Protein AF-A0A3C0SW57-F1 (afdb_monomer_lite)

Foldseek 3Di:
DDDDDDPDPDPDDDDPDPPDDPPPPDDDDLLVVLVVLLVVLVVLLVVLCVVLCVVPVDRPDACVVVLVVLSVVLVPDPDDDPVSSVVNSVSSVVSSVVSVVSNVVSDD

Radius of gyration: 23.37 Å; chains: 1; bounding box: 72×26×60 Å

Secondary structure (DSSP, 8-state):
-----------S-----TT----------HHHHHHHHHHHHHHHHHHHHHHSTTT-SSPPPP-HHHHHHHHHHHHT-SS--HHHHHHHHHHHHHHHHHHHHHHHHT--

Structure (mmCIF, N/CA/C/O backbone):
data_AF-A0A3C0SW57-F1
#
_entry.id   AF-A0A3C0SW57-F1
#
loop_
_atom_site.group_PDB
_atom_site.id
_atom_site.type_symbol
_atom_site.label_atom_id
_atom_site.label_alt_id
_atom_site.label_comp_id
_atom_site.label_asym_id
_atom_site.label_entity_id
_atom_site.label_seq_id
_atom_site.pdbx_PDB_ins_code
_atom_site.Cartn_x
_atom_site.Cartn_y
_atom_site.Cartn_z
_atom_site.occupancy
_atom_site.B_iso_or_equiv
_atom_site.auth_seq_id
_atom_site.auth_comp_id
_atom_site.auth_asym_id
_atom_site.auth_atom_id
_atom_site.pdbx_PDB_model_num
ATOM 1 N N . MET A 1 1 ? 54.279 9.038 41.785 1.00 37.06 1 MET A N 1
ATOM 2 C CA . MET A 1 1 ? 54.396 8.296 40.512 1.00 37.06 1 MET A CA 1
ATOM 3 C C . MET A 1 1 ? 53.024 8.302 39.868 1.00 37.06 1 MET A C 1
ATOM 5 O O . MET A 1 1 ? 52.054 7.996 40.543 1.00 37.06 1 MET A O 1
ATOM 9 N N . THR A 1 2 ? 52.947 8.815 38.648 1.00 39.97 2 THR A N 1
ATOM 10 C CA . THR A 1 2 ? 51.731 9.181 37.912 1.00 39.97 2 THR A CA 1
ATOM 11 C C . THR A 1 2 ? 50.967 7.949 37.418 1.00 39.97 2 THR A C 1
ATOM 13 O O . THR A 1 2 ? 51.557 7.061 36.808 1.00 39.97 2 THR A O 1
ATOM 16 N N . CYS A 1 3 ? 49.654 7.900 37.664 1.00 43.28 3 CYS A N 1
ATOM 17 C CA . CYS A 1 3 ? 48.750 6.913 37.073 1.00 43.28 3 CYS A CA 1
ATOM 18 C C . CYS A 1 3 ? 48.598 7.234 35.581 1.00 43.28 3 CYS A C 1
ATOM 20 O O . CYS A 1 3 ? 48.058 8.280 35.228 1.00 43.28 3 CYS A O 1
ATOM 22 N N . GLN A 1 4 ? 49.132 6.382 34.710 1.00 53.44 4 GLN A N 1
ATOM 23 C CA . GLN A 1 4 ? 48.977 6.515 33.264 1.00 53.44 4 GLN A CA 1
ATOM 24 C C . GLN A 1 4 ? 47.619 5.936 32.850 1.00 53.44 4 GLN A C 1
ATOM 26 O O . GLN A 1 4 ? 47.362 4.749 33.043 1.00 53.44 4 GLN A O 1
ATOM 31 N N . GLU A 1 5 ? 46.755 6.775 32.280 1.00 57.34 5 GLU A N 1
ATOM 32 C CA . GLU A 1 5 ? 45.537 6.344 31.591 1.00 57.34 5 GLU A CA 1
ATOM 33 C C . GLU A 1 5 ? 45.925 5.504 30.369 1.00 57.34 5 GLU A C 1
ATOM 35 O O . GLU A 1 5 ? 46.631 5.962 29.468 1.00 57.34 5 GLU A O 1
ATOM 40 N N . THR A 1 6 ? 45.487 4.246 30.340 1.00 57.97 6 THR A N 1
ATOM 41 C CA . THR A 1 6 ? 45.692 3.374 29.182 1.00 57.97 6 THR A CA 1
ATOM 42 C C . THR A 1 6 ? 44.642 3.745 28.141 1.00 57.97 6 THR A C 1
ATOM 44 O O . THR A 1 6 ? 43.491 3.335 28.245 1.00 57.97 6 THR A O 1
ATOM 47 N N . GLN A 1 7 ? 45.007 4.577 27.166 1.00 61.09 7 GLN A N 1
ATOM 48 C CA . GLN A 1 7 ? 44.123 4.873 26.041 1.00 61.09 7 GLN A CA 1
ATOM 49 C C . GLN A 1 7 ? 44.000 3.621 25.167 1.00 61.09 7 GLN A C 1
ATOM 51 O O . GLN A 1 7 ? 44.936 3.255 24.451 1.00 61.09 7 GLN A O 1
ATOM 56 N N . GLU A 1 8 ? 42.858 2.939 25.247 1.00 65.38 8 GLU A N 1
ATOM 57 C CA . GLU A 1 8 ? 42.516 1.874 24.309 1.00 65.38 8 GLU A CA 1
ATOM 58 C C . GLU A 1 8 ? 42.572 2.429 22.877 1.00 65.38 8 GLU A C 1
ATOM 60 O O . GLU A 1 8 ? 41.974 3.456 22.556 1.00 65.38 8 GLU A O 1
ATOM 65 N N . LYS A 1 9 ? 43.342 1.774 21.999 1.00 67.31 9 LYS A N 1
ATOM 66 C CA . LYS A 1 9 ? 43.435 2.164 20.588 1.00 67.31 9 LYS A CA 1
ATOM 67 C C . LYS A 1 9 ? 42.117 1.838 19.893 1.00 67.31 9 LYS A C 1
ATOM 69 O O . LYS A 1 9 ? 41.815 0.671 19.661 1.00 67.31 9 LYS A O 1
ATOM 74 N N . ASN A 1 10 ? 41.383 2.877 19.510 1.00 70.81 10 ASN A N 1
ATOM 75 C CA . ASN A 1 10 ? 40.191 2.787 18.668 1.00 70.81 10 ASN A CA 1
ATOM 76 C C . ASN A 1 10 ? 40.498 1.932 17.420 1.00 70.81 10 ASN A C 1
ATOM 78 O O . ASN A 1 10 ? 41.308 2.326 16.582 1.00 70.81 10 ASN A O 1
ATOM 82 N N . SER A 1 11 ? 39.866 0.765 17.288 1.00 72.31 11 SER A N 1
ATOM 83 C CA . SER A 1 11 ? 40.061 -0.182 16.175 1.00 72.31 11 SER A CA 1
ATOM 84 C C . SER A 1 11 ? 39.029 -0.020 15.047 1.00 72.31 11 SER A C 1
ATOM 86 O O . SER A 1 11 ? 38.885 -0.896 14.196 1.00 72.31 11 SER A O 1
ATOM 88 N N . GLY A 1 12 ? 38.295 1.096 15.039 1.00 74.06 12 GLY A N 1
ATOM 89 C CA . GLY A 1 12 ? 37.256 1.405 14.057 1.00 74.06 12 GLY A CA 1
ATOM 90 C C . GLY A 1 12 ? 37.751 2.269 12.894 1.00 74.06 12 GLY A C 1
ATOM 91 O O . GLY A 1 12 ? 38.687 3.054 13.027 1.00 74.06 12 GLY A O 1
ATOM 92 N N . GLN A 1 13 ? 37.085 2.151 11.746 1.00 69.00 13 GLN A N 1
ATOM 93 C CA . GLN A 1 13 ? 37.342 2.969 10.562 1.00 69.00 13 GLN A CA 1
ATOM 94 C C . GLN A 1 13 ? 36.551 4.284 10.650 1.00 69.00 13 GLN A C 1
ATOM 96 O O . GLN A 1 13 ? 35.323 4.277 10.608 1.00 69.00 13 GLN A O 1
ATOM 101 N N . LEU A 1 14 ? 37.248 5.418 10.772 1.00 69.06 14 LEU A N 1
ATOM 102 C CA . LEU A 1 14 ? 36.637 6.749 10.737 1.00 69.06 14 LEU A CA 1
ATOM 103 C C . LEU A 1 14 ? 36.458 7.194 9.278 1.00 69.06 14 LEU A C 1
ATOM 105 O O . LEU A 1 14 ? 37.438 7.341 8.548 1.00 69.06 14 LEU A O 1
ATOM 109 N N . ILE A 1 15 ? 35.216 7.419 8.851 1.00 68.12 15 ILE A N 1
ATOM 110 C CA . ILE A 1 15 ? 34.909 8.016 7.545 1.00 68.12 15 ILE A CA 1
ATOM 111 C C . ILE A 1 15 ? 34.890 9.539 7.739 1.00 68.12 15 ILE A C 1
ATOM 113 O O . ILE A 1 15 ? 34.004 10.069 8.400 1.00 68.12 15 ILE A O 1
ATOM 117 N N . VAL A 1 16 ? 35.911 10.226 7.218 1.00 68.88 16 VAL A N 1
ATOM 118 C CA . VAL A 1 16 ? 36.206 11.658 7.478 1.00 68.88 16 VAL A CA 1
ATOM 119 C C . VAL A 1 16 ? 35.616 12.589 6.404 1.00 68.88 16 VAL A C 1
ATOM 121 O O . VAL A 1 16 ? 35.794 13.802 6.455 1.00 68.88 16 VAL A O 1
ATOM 124 N N . ASP A 1 17 ? 34.903 12.050 5.416 1.00 71.81 17 ASP A N 1
ATOM 125 C CA . ASP A 1 17 ? 34.296 12.858 4.360 1.00 71.81 17 ASP A CA 1
ATOM 126 C C . ASP A 1 17 ? 32.871 13.283 4.751 1.00 71.81 17 ASP A C 1
ATOM 128 O O . ASP A 1 17 ? 31.998 12.440 4.971 1.00 71.81 17 ASP A O 1
ATOM 132 N N . ALA A 1 18 ? 32.620 14.597 4.793 1.00 58.97 18 ALA A N 1
ATOM 133 C CA . ALA A 1 18 ? 31.298 15.188 5.027 1.00 58.97 18 ALA A CA 1
ATOM 134 C C . ALA A 1 18 ? 30.265 14.796 3.947 1.00 58.97 18 ALA A C 1
ATOM 136 O O . ALA A 1 18 ? 29.066 14.999 4.129 1.00 58.97 18 ALA A O 1
ATOM 137 N N . THR A 1 19 ? 30.725 14.208 2.839 1.00 61.09 19 THR A N 1
ATOM 138 C CA . THR A 1 19 ? 29.904 13.781 1.699 1.00 61.09 19 THR A CA 1
ATOM 139 C C . THR A 1 19 ? 29.477 12.308 1.766 1.00 61.09 19 THR A C 1
ATOM 141 O O . THR A 1 19 ? 28.568 11.900 1.045 1.00 61.09 19 THR A O 1
ATOM 144 N N . CYS A 1 20 ? 30.091 11.491 2.629 1.00 62.78 20 CYS A N 1
ATOM 145 C CA . CYS A 1 20 ? 29.916 10.038 2.605 1.00 62.78 20 CYS A CA 1
ATOM 146 C C . CYS A 1 20 ? 29.277 9.513 3.893 1.00 62.78 20 CYS A C 1
ATOM 148 O O . CYS A 1 20 ? 29.914 8.840 4.700 1.00 62.78 20 CYS A O 1
ATOM 150 N N . THR A 1 21 ? 27.979 9.763 4.065 1.00 65.88 21 THR A N 1
ATOM 151 C CA . THR A 1 21 ? 27.169 8.902 4.934 1.00 65.88 21 THR A CA 1
ATOM 152 C C . THR A 1 21 ? 26.907 7.599 4.172 1.00 65.88 21 THR A C 1
ATOM 154 O O . THR A 1 21 ? 26.402 7.680 3.047 1.00 65.88 21 THR A O 1
ATOM 157 N N . PRO A 1 22 ? 27.213 6.403 4.715 1.00 61.97 22 PRO A N 1
ATOM 158 C CA . PRO A 1 22 ? 26.674 5.168 4.165 1.00 61.97 22 PRO A CA 1
ATOM 159 C C . PRO A 1 22 ? 25.157 5.244 4.324 1.00 61.97 22 PRO A C 1
ATOM 161 O O . PRO A 1 22 ? 24.595 4.990 5.387 1.00 61.97 22 PRO A O 1
ATOM 164 N N . ALA A 1 23 ? 24.490 5.715 3.280 1.00 61.88 23 ALA A N 1
ATOM 165 C CA . ALA A 1 23 ? 23.053 5.760 3.245 1.00 61.88 23 ALA A CA 1
ATOM 166 C C . ALA A 1 23 ? 22.581 4.316 3.067 1.00 61.88 23 ALA A C 1
ATOM 168 O O . ALA A 1 23 ? 22.390 3.861 1.940 1.00 61.88 23 ALA A O 1
ATOM 169 N N . ASP A 1 24 ? 22.298 3.623 4.172 1.00 64.19 24 ASP A N 1
ATOM 170 C CA . ASP A 1 24 ? 21.403 2.452 4.199 1.00 64.19 24 ASP A CA 1
ATOM 171 C C . ASP A 1 24 ? 19.950 2.874 3.890 1.00 64.19 24 ASP A C 1
ATOM 173 O O . ASP A 1 24 ? 18.961 2.385 4.433 1.00 64.19 24 ASP A O 1
ATOM 177 N N . ILE A 1 25 ? 19.805 3.839 2.986 1.00 64.94 25 ILE A N 1
ATOM 178 C CA . ILE A 1 25 ? 18.559 4.359 2.484 1.00 64.94 25 ILE A CA 1
ATOM 179 C C . ILE A 1 25 ? 18.374 3.665 1.151 1.00 64.94 25 ILE A C 1
ATOM 181 O O . ILE A 1 25 ? 19.019 3.975 0.146 1.00 64.94 25 ILE A O 1
ATOM 185 N N . ARG A 1 26 ? 17.473 2.686 1.139 1.00 66.88 26 ARG A N 1
ATOM 186 C CA . ARG A 1 26 ? 17.008 2.096 -0.109 1.00 66.88 26 ARG A CA 1
ATOM 187 C C . ARG A 1 26 ? 16.561 3.225 -1.038 1.00 66.88 26 ARG A C 1
ATOM 189 O O . ARG A 1 26 ? 15.766 4.066 -0.622 1.00 66.88 26 ARG A O 1
ATOM 196 N N . TYR A 1 27 ? 17.026 3.214 -2.292 1.00 68.12 27 TYR A N 1
ATOM 197 C CA . TYR A 1 27 ? 16.592 4.208 -3.274 1.00 68.12 27 TYR A CA 1
ATOM 198 C C . TYR A 1 27 ? 15.057 4.296 -3.273 1.00 68.12 27 TYR A C 1
ATOM 200 O O . TYR A 1 27 ? 14.399 3.253 -3.426 1.00 68.12 27 TYR A O 1
ATOM 208 N N . PRO A 1 28 ? 14.478 5.492 -3.074 1.00 70.19 28 PRO A N 1
ATOM 209 C CA . PRO A 1 28 ? 13.044 5.643 -2.923 1.00 70.19 28 PRO A CA 1
ATOM 210 C C . PRO A 1 28 ? 12.368 5.291 -4.245 1.00 70.19 28 PRO A C 1
ATOM 212 O O . PRO A 1 28 ? 12.369 6.051 -5.208 1.00 70.19 28 PRO A O 1
ATOM 215 N N . ASN A 1 29 ? 11.799 4.093 -4.306 1.00 78.81 29 ASN A N 1
ATOM 216 C CA . ASN A 1 29 ? 10.859 3.727 -5.347 1.00 78.81 29 ASN A CA 1
ATOM 217 C C . ASN A 1 29 ? 9.460 3.930 -4.780 1.00 78.81 29 ASN A C 1
ATOM 219 O O . ASN A 1 29 ? 9.096 3.296 -3.785 1.00 78.81 29 ASN A O 1
ATOM 223 N N . ASP A 1 30 ? 8.665 4.764 -5.445 1.00 84.19 30 ASP A N 1
ATOM 224 C CA . ASP A 1 30 ? 7.277 5.057 -5.081 1.00 84.19 30 ASP A CA 1
ATOM 225 C C . ASP A 1 30 ? 6.503 3.786 -4.705 1.00 84.19 30 ASP A C 1
ATOM 227 O O . ASP A 1 30 ? 5.752 3.751 -3.738 1.00 84.19 30 ASP A O 1
ATOM 231 N N . MET A 1 31 ? 6.724 2.690 -5.435 1.00 90.50 31 MET A N 1
ATOM 232 C CA . MET A 1 31 ? 5.997 1.443 -5.209 1.00 90.50 31 MET A CA 1
ATOM 233 C C . MET A 1 31 ? 6.405 0.698 -3.940 1.00 90.50 31 MET A C 1
ATOM 235 O O . MET A 1 31 ? 5.545 0.064 -3.330 1.00 90.50 31 MET A O 1
ATOM 239 N N . SER A 1 32 ? 7.679 0.737 -3.538 1.00 90.81 32 SER A N 1
ATOM 240 C CA . SER A 1 32 ? 8.089 0.120 -2.272 1.00 90.81 32 SER A CA 1
ATOM 241 C C . SER A 1 32 ? 7.602 0.925 -1.079 1.00 90.81 32 SER A C 1
ATOM 243 O O . SER A 1 32 ? 7.087 0.327 -0.140 1.00 90.81 32 SER A O 1
ATOM 245 N N . ILE A 1 33 ? 7.691 2.256 -1.164 1.00 92.19 33 ILE A N 1
ATOM 246 C CA . ILE A 1 33 ? 7.239 3.169 -0.108 1.00 92.19 33 ILE A CA 1
ATOM 247 C C . ILE A 1 33 ? 5.730 3.025 0.094 1.00 92.19 33 ILE A C 1
ATOM 249 O O . ILE A 1 33 ? 5.264 2.826 1.211 1.00 92.19 33 ILE A O 1
ATOM 253 N N . LEU A 1 34 ? 4.952 3.044 -0.992 1.00 94.19 34 LEU A N 1
ATOM 254 C CA . LEU A 1 34 ? 3.500 2.890 -0.905 1.00 94.19 34 LEU A CA 1
ATOM 255 C C . LEU A 1 34 ? 3.083 1.523 -0.355 1.00 94.19 34 LEU A C 1
ATOM 257 O O . LEU A 1 34 ? 2.103 1.434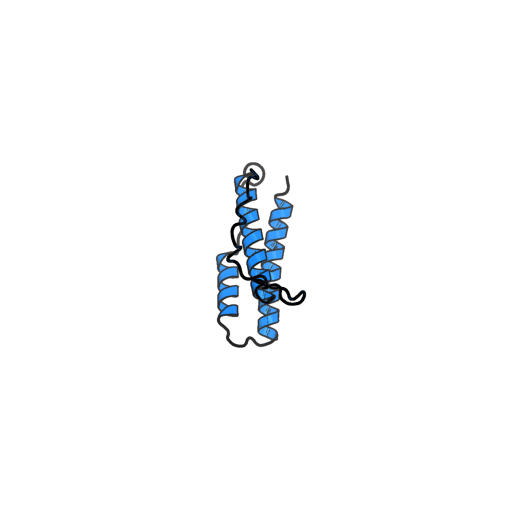 0.382 1.00 94.19 34 LEU A O 1
ATOM 261 N N . ASN A 1 35 ? 3.814 0.458 -0.693 1.00 94.69 35 ASN A N 1
ATOM 262 C 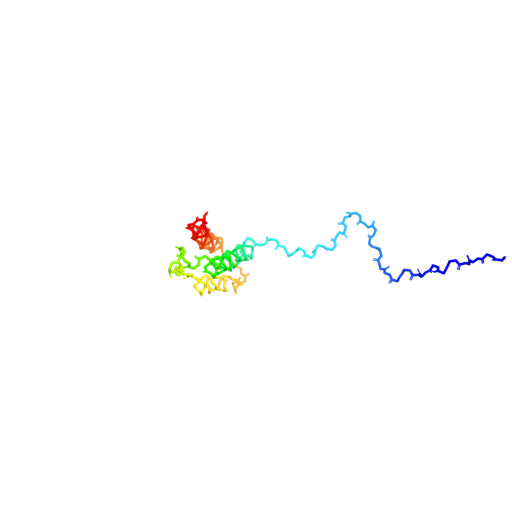CA . ASN A 1 35 ? 3.533 -0.862 -0.141 1.00 94.69 35 ASN A CA 1
ATOM 263 C C . ASN A 1 35 ? 3.817 -0.926 1.366 1.00 94.69 35 ASN A C 1
ATOM 265 O O . ASN A 1 35 ? 3.023 -1.505 2.099 1.00 94.69 35 ASN A O 1
ATOM 269 N N . GLU A 1 36 ? 4.925 -0.342 1.820 1.00 94.12 36 GLU A N 1
ATOM 270 C CA . GLU A 1 36 ? 5.255 -0.259 3.243 1.00 94.12 36 GLU A CA 1
ATOM 271 C C . GLU A 1 36 ? 4.212 0.557 4.012 1.00 94.12 36 GLU A C 1
ATOM 273 O O . GLU A 1 36 ? 3.673 0.079 5.009 1.00 94.12 36 GLU A O 1
ATOM 278 N N . ALA A 1 37 ? 3.838 1.730 3.493 1.00 95.12 37 ALA A N 1
ATOM 279 C CA . ALA A 1 37 ? 2.787 2.563 4.072 1.00 95.12 37 ALA A CA 1
ATOM 280 C C . ALA A 1 37 ? 1.458 1.802 4.200 1.00 95.12 37 ALA A C 1
ATOM 282 O O . ALA A 1 37 ? 0.830 1.835 5.256 1.00 95.12 37 ALA A O 1
ATOM 283 N N . ARG A 1 38 ? 1.056 1.062 3.155 1.00 95.75 38 ARG A N 1
ATOM 284 C CA . ARG A 1 38 ? -0.135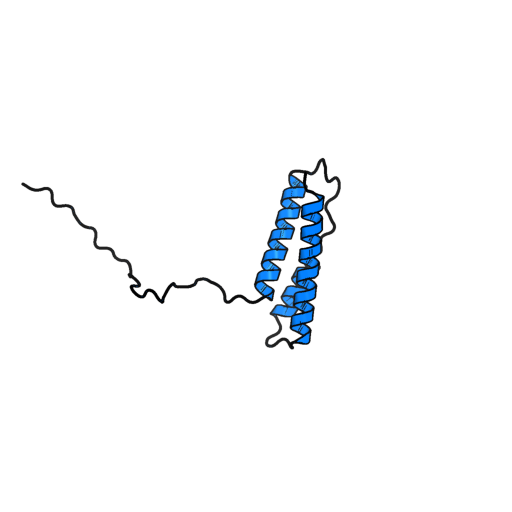 0.200 3.188 1.00 95.75 38 ARG A CA 1
ATOM 285 C C . ARG A 1 38 ? -0.029 -0.865 4.282 1.00 95.75 38 ARG A C 1
ATOM 287 O O . ARG A 1 38 ? -0.943 -0.997 5.084 1.00 95.75 38 ARG A O 1
ATOM 294 N N . MET A 1 39 ? 1.080 -1.606 4.342 1.00 96.19 39 MET A N 1
ATOM 295 C CA . MET A 1 39 ? 1.277 -2.651 5.357 1.00 96.19 39 MET A CA 1
ATOM 296 C C . MET A 1 39 ? 1.236 -2.087 6.780 1.00 96.19 39 MET A C 1
ATOM 298 O O . MET A 1 39 ? 0.675 -2.713 7.678 1.00 96.19 39 MET A O 1
ATOM 302 N N . ASN A 1 40 ? 1.808 -0.902 6.989 1.00 95.69 40 ASN A N 1
ATOM 303 C CA . ASN A 1 40 ? 1.788 -0.232 8.283 1.00 95.69 40 ASN A CA 1
ATOM 304 C C . ASN A 1 40 ? 0.374 0.232 8.657 1.00 95.69 40 ASN A C 1
ATOM 306 O O . ASN A 1 40 ? -0.050 0.006 9.787 1.00 95.69 40 ASN A O 1
ATOM 310 N N . ALA A 1 41 ? -0.387 0.797 7.714 1.00 94.81 41 ALA A N 1
ATOM 311 C CA . ALA A 1 41 ? -1.781 1.177 7.942 1.00 94.81 41 ALA A CA 1
ATOM 312 C C . ALA A 1 41 ? -2.660 -0.041 8.275 1.00 94.81 41 ALA A C 1
ATOM 314 O O . ALA A 1 41 ? -3.431 -0.012 9.229 1.00 94.81 41 ALA A O 1
ATOM 315 N N . GLU A 1 42 ? -2.495 -1.147 7.548 1.00 94.38 42 GLU A N 1
ATOM 316 C CA . GLU A 1 42 ? -3.200 -2.402 7.819 1.00 94.38 42 GLU A CA 1
ATOM 317 C C . GLU A 1 42 ? -2.897 -2.945 9.222 1.00 94.38 42 GLU A C 1
ATOM 319 O O . GLU A 1 42 ? -3.819 -3.353 9.929 1.00 94.38 42 GLU A O 1
ATOM 324 N N . ARG A 1 43 ? -1.628 -2.925 9.648 1.00 94.69 43 ARG A N 1
ATOM 325 C CA . ARG A 1 43 ? -1.231 -3.300 11.017 1.00 94.69 43 ARG A CA 1
ATOM 326 C C . ARG A 1 43 ? -1.842 -2.374 12.061 1.00 94.69 43 ARG A C 1
ATOM 328 O O . ARG A 1 43 ? -2.257 -2.839 13.117 1.00 94.69 43 ARG A O 1
ATOM 335 N N . PHE A 1 44 ? -1.915 -1.080 11.763 1.00 93.19 44 PHE A N 1
ATOM 336 C CA . PHE A 1 44 ? -2.529 -0.112 12.661 1.00 93.19 44 PHE A CA 1
ATOM 337 C C . PHE A 1 44 ? -4.029 -0.378 12.835 1.00 93.19 44 PHE A C 1
ATOM 339 O O . PHE A 1 44 ? -4.525 -0.330 13.955 1.00 93.19 44 PHE A O 1
ATOM 346 N N . ILE A 1 45 ? -4.736 -0.762 11.766 1.00 91.62 45 ILE A N 1
ATOM 347 C CA . ILE A 1 45 ? -6.137 -1.205 11.853 1.00 91.62 45 ILE A CA 1
ATOM 348 C C . ILE A 1 45 ? -6.277 -2.434 12.757 1.00 91.62 45 ILE A C 1
ATOM 350 O O . ILE A 1 45 ? -7.192 -2.464 13.575 1.00 91.62 45 ILE A O 1
ATOM 354 N N . ASP A 1 46 ? -5.390 -3.432 12.645 1.00 91.44 46 ASP A N 1
ATOM 355 C CA . ASP A 1 46 ? -5.430 -4.601 13.541 1.00 91.44 46 ASP A CA 1
ATOM 356 C C . ASP A 1 46 ? -5.241 -4.192 14.998 1.00 91.44 46 ASP A C 1
ATOM 358 O O . ASP A 1 46 ? -6.010 -4.617 15.856 1.00 91.44 46 ASP A O 1
ATOM 362 N N . TYR A 1 47 ? -4.248 -3.341 15.260 1.00 92.00 47 TYR A N 1
ATOM 363 C CA . TYR A 1 47 ? -3.965 -2.834 16.596 1.00 92.00 47 TYR A CA 1
ATOM 364 C C . TYR A 1 47 ? -5.167 -2.081 17.180 1.00 92.00 47 TYR A C 1
ATOM 366 O O . TYR A 1 47 ? -5.592 -2.362 18.303 1.00 92.00 47 TYR A O 1
ATOM 374 N N . LEU A 1 48 ? -5.759 -1.158 16.419 1.00 89.44 48 LEU A N 1
ATOM 375 C CA . LEU A 1 48 ? -6.935 -0.415 16.864 1.00 89.44 48 LEU A CA 1
ATOM 376 C C . LEU A 1 48 ? -8.122 -1.346 17.104 1.00 89.44 48 LEU A C 1
ATOM 378 O O . LEU A 1 48 ? -8.758 -1.260 18.148 1.00 89.44 48 LEU A O 1
ATOM 382 N N . TYR A 1 49 ? -8.374 -2.289 16.197 1.00 87.62 49 TYR A N 1
ATOM 383 C CA . TYR A 1 49 ? -9.448 -3.261 16.368 1.00 87.62 49 TYR A CA 1
ATOM 384 C C . TYR A 1 49 ? -9.268 -4.114 17.631 1.00 87.62 49 TYR A C 1
ATOM 386 O O . TYR A 1 49 ? -10.237 -4.364 18.346 1.00 87.62 49 TYR A O 1
ATOM 394 N N . THR A 1 50 ? -8.041 -4.544 17.946 1.00 87.44 50 THR A N 1
ATOM 395 C CA . THR A 1 50 ? -7.791 -5.323 19.166 1.00 87.44 50 THR A CA 1
ATOM 396 C C . THR A 1 50 ? -8.020 -4.523 20.446 1.00 87.44 50 THR A C 1
ATOM 398 O O . THR A 1 50 ? -8.517 -5.089 21.417 1.00 87.44 50 THR A O 1
ATOM 401 N N . ASN A 1 51 ? -7.706 -3.223 20.450 1.00 87.75 51 ASN A N 1
ATOM 402 C CA . ASN A 1 51 ? -7.816 -2.375 21.640 1.00 87.75 51 ASN A CA 1
ATOM 403 C C . ASN A 1 51 ? -9.227 -1.786 21.824 1.00 87.75 51 ASN A C 1
ATOM 405 O O . ASN A 1 51 ? -9.749 -1.781 22.935 1.00 87.75 51 ASN A O 1
ATOM 409 N N . TYR A 1 52 ? -9.874 -1.358 20.738 1.00 84.50 52 TYR A N 1
ATOM 410 C CA . TYR A 1 52 ? -11.160 -0.643 20.739 1.00 84.50 52 TYR A CA 1
ATOM 411 C C . TYR A 1 52 ? -12.329 -1.523 20.271 1.00 84.50 52 TYR A C 1
ATOM 413 O O . TYR A 1 52 ? -13.322 -1.057 19.711 1.00 84.50 52 TYR A O 1
ATOM 421 N N . ARG A 1 53 ? -12.248 -2.835 20.524 1.00 75.12 53 ARG A N 1
ATOM 422 C CA . ARG A 1 53 ? -13.243 -3.829 20.074 1.00 75.12 53 ARG A CA 1
ATOM 423 C C . ARG A 1 53 ? -14.672 -3.565 20.569 1.00 75.12 53 ARG A C 1
ATOM 425 O O . ARG A 1 53 ? -15.626 -4.066 19.985 1.00 75.12 53 ARG A O 1
ATOM 432 N N . ARG A 1 54 ? -14.828 -2.804 21.658 1.00 74.62 54 ARG A N 1
ATOM 433 C CA . ARG A 1 54 ? -16.142 -2.402 22.191 1.00 74.62 54 ARG A CA 1
ATOM 434 C C . ARG A 1 54 ? -16.840 -1.370 21.303 1.00 74.62 54 ARG A C 1
ATOM 436 O O . ARG A 1 54 ? -18.056 -1.420 21.177 1.00 74.62 54 ARG A O 1
ATOM 443 N N . GLU A 1 55 ? -16.076 -0.475 20.687 1.00 73.81 55 GLU A N 1
ATOM 444 C CA . GLU A 1 55 ? 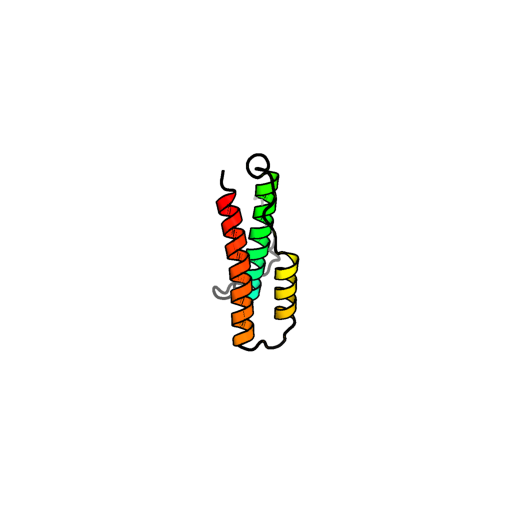-16.575 0.588 19.806 1.00 73.81 55 GLU A CA 1
ATOM 445 C C . GLU A 1 55 ? -16.674 0.109 18.352 1.00 73.81 55 GLU A C 1
ATOM 447 O O . GLU A 1 55 ? -17.547 0.543 17.605 1.00 73.81 55 GLU A O 1
ATOM 452 N N . CYS A 1 56 ? -15.822 -0.846 17.964 1.00 71.62 56 CYS A N 1
ATOM 453 C CA . CYS A 1 56 ? -15.840 -1.490 16.653 1.00 71.62 56 CYS A CA 1
ATOM 454 C C . CYS A 1 56 ? -16.225 -2.974 16.761 1.00 71.62 56 CYS A C 1
ATOM 456 O O . CYS A 1 56 ? -15.341 -3.829 16.885 1.00 71.62 56 CYS A O 1
ATOM 458 N N . PRO A 1 57 ? -17.529 -3.309 16.677 1.00 74.38 57 PRO A N 1
ATOM 459 C CA . PRO A 1 57 ? -17.997 -4.688 16.821 1.00 74.38 57 PRO A CA 1
ATOM 460 C C . PRO A 1 57 ? -17.470 -5.613 15.714 1.00 74.38 57 PRO A C 1
ATOM 462 O O . PRO A 1 57 ? -17.175 -6.782 15.970 1.00 74.38 57 PRO A O 1
ATOM 465 N N . GLU A 1 58 ? -17.275 -5.089 14.500 1.00 83.19 58 GLU A N 1
ATOM 466 C CA . GLU A 1 58 ? -16.777 -5.847 13.352 1.00 83.19 58 GLU A CA 1
ATOM 467 C C . GLU A 1 58 ? -15.512 -5.215 12.764 1.00 83.19 58 GLU A C 1
ATOM 469 O O . GLU A 1 58 ? -15.385 -3.992 12.659 1.00 83.19 58 GLU A O 1
ATOM 474 N N . LYS A 1 59 ? -14.558 -6.065 12.374 1.00 83.69 59 LYS A N 1
ATOM 475 C CA . LYS A 1 59 ? -13.328 -5.622 11.723 1.00 83.69 59 LYS A CA 1
ATOM 476 C C . LYS A 1 59 ? -13.657 -5.101 10.316 1.00 83.69 59 LYS A C 1
ATOM 478 O O . LYS A 1 59 ? -14.327 -5.806 9.560 1.00 83.69 59 LYS A O 1
ATOM 483 N N . PRO A 1 60 ? -13.151 -3.922 9.911 1.00 87.62 60 PRO A N 1
ATOM 484 C CA . PRO A 1 60 ? -13.333 -3.442 8.550 1.00 87.62 60 PRO A CA 1
ATOM 485 C C . PRO A 1 60 ? -12.804 -4.433 7.510 1.00 87.62 60 PRO A C 1
ATOM 487 O O . PRO A 1 60 ? -11.778 -5.083 7.717 1.00 87.62 60 PRO A O 1
ATOM 490 N N . ARG A 1 61 ? -13.482 -4.506 6.360 1.00 89.00 61 ARG A N 1
ATOM 491 C CA . ARG A 1 61 ? -13.059 -5.348 5.237 1.00 89.00 61 ARG A CA 1
ATOM 492 C C . ARG A 1 61 ? -11.639 -4.992 4.793 1.00 89.00 61 ARG A C 1
ATOM 494 O O . ARG A 1 61 ? -11.403 -3.877 4.330 1.00 89.00 61 ARG A O 1
ATOM 501 N N . ASP A 1 62 ? -10.737 -5.969 4.831 1.00 87.25 62 ASP A N 1
ATOM 502 C CA . ASP A 1 62 ? -9.364 -5.813 4.363 1.00 87.25 62 ASP A CA 1
ATOM 503 C C . ASP A 1 62 ? -9.176 -6.285 2.907 1.00 87.25 62 ASP A C 1
ATOM 505 O O . ASP A 1 62 ? -9.977 -7.024 2.329 1.00 87.25 62 ASP A O 1
ATOM 509 N N . TYR A 1 63 ? -8.128 -5.766 2.264 1.00 93.62 63 TYR A N 1
ATOM 510 C CA . TYR A 1 63 ? -7.740 -6.121 0.893 1.00 93.62 63 TYR A CA 1
ATOM 511 C C . TYR A 1 63 ? -6.287 -6.604 0.827 1.00 93.62 63 TYR A C 1
ATOM 513 O O . TYR A 1 63 ? -5.658 -6.526 -0.229 1.00 93.62 63 TYR A O 1
ATOM 521 N N . ARG A 1 64 ? -5.756 -7.121 1.940 1.00 93.75 64 ARG A N 1
ATOM 522 C CA . ARG A 1 64 ? -4.338 -7.477 2.127 1.00 93.75 64 ARG A CA 1
ATOM 523 C C . ARG A 1 64 ? -3.812 -8.382 1.032 1.00 93.75 64 ARG A C 1
ATOM 525 O O . ARG A 1 64 ? -2.853 -8.038 0.343 1.00 93.75 64 ARG A O 1
ATOM 532 N N . ASP A 1 65 ? -4.496 -9.500 0.817 1.00 95.50 65 ASP A N 1
ATOM 533 C CA . ASP A 1 65 ? -4.083 -10.500 -0.164 1.00 95.50 65 ASP A CA 1
ATOM 534 C C . ASP A 1 65 ? -4.118 -9.944 -1.584 1.00 95.50 65 ASP A C 1
ATOM 536 O O . ASP A 1 65 ? -3.223 -10.202 -2.389 1.00 95.50 65 ASP A O 1
ATOM 540 N N . VAL A 1 66 ? -5.146 -9.153 -1.901 1.00 96.06 66 VAL A N 1
ATOM 541 C CA . VAL A 1 66 ? -5.312 -8.546 -3.225 1.00 96.06 66 VAL A CA 1
ATOM 542 C C . VAL A 1 66 ? -4.229 -7.496 -3.467 1.00 96.06 66 VAL A C 1
ATOM 544 O O . VAL A 1 66 ? -3.581 -7.508 -4.515 1.00 96.06 66 VAL A O 1
ATOM 547 N N . ALA A 1 67 ? -3.989 -6.619 -2.494 1.00 95.88 67 ALA A N 1
ATOM 548 C CA . ALA A 1 67 ? -2.992 -5.563 -2.580 1.00 95.88 67 ALA A CA 1
ATOM 549 C C . ALA A 1 67 ? -1.561 -6.116 -2.619 1.00 95.88 67 ALA A C 1
ATOM 551 O O . ALA A 1 67 ? -0.724 -5.616 -3.377 1.00 95.88 67 ALA A O 1
ATOM 552 N N . HIS A 1 68 ? -1.296 -7.183 -1.863 1.00 96.25 68 HIS A N 1
ATOM 553 C CA . HIS A 1 68 ? -0.022 -7.890 -1.874 1.00 96.25 68 HIS A CA 1
ATOM 554 C C . HIS A 1 68 ? 0.223 -8.600 -3.210 1.00 96.25 68 HIS A C 1
ATOM 556 O O . HIS A 1 68 ? 1.291 -8.442 -3.806 1.00 96.25 68 HIS A O 1
ATOM 562 N N . LYS A 1 69 ? -0.780 -9.309 -3.747 1.00 97.19 69 LYS A N 1
ATOM 563 C CA . LYS A 1 69 ? -0.708 -9.909 -5.090 1.00 97.19 69 LYS A CA 1
ATOM 564 C C . LYS A 1 69 ? -0.454 -8.849 -6.160 1.00 97.19 69 LYS A C 1
ATOM 566 O O . LYS A 1 69 ? 0.434 -9.028 -6.989 1.00 97.19 69 LYS A O 1
ATOM 571 N N . ASP A 1 70 ? -1.178 -7.730 -6.122 1.00 96.00 70 ASP A N 1
ATOM 572 C CA . ASP A 1 70 ? -0.983 -6.605 -7.044 1.00 96.00 70 ASP A CA 1
ATOM 573 C C . ASP A 1 70 ? 0.445 -6.035 -6.973 1.00 96.00 70 ASP A C 1
ATOM 575 O O . ASP A 1 70 ? 1.045 -5.735 -8.011 1.00 96.00 70 ASP A O 1
ATOM 579 N N . PHE A 1 71 ? 1.006 -5.911 -5.764 1.00 95.31 71 PHE A N 1
ATOM 580 C CA . PHE A 1 71 ? 2.392 -5.492 -5.558 1.00 95.31 71 PHE A CA 1
ATOM 581 C C . PHE A 1 71 ? 3.379 -6.502 -6.151 1.00 95.31 71 PHE A C 1
ATOM 583 O O . PHE A 1 71 ? 4.213 -6.107 -6.961 1.00 95.31 71 PHE A O 1
ATOM 590 N N . ILE A 1 72 ? 3.246 -7.795 -5.835 1.00 95.94 72 ILE A N 1
ATOM 591 C CA . ILE A 1 72 ? 4.113 -8.860 -6.369 1.00 95.94 72 ILE A CA 1
ATOM 592 C C . ILE A 1 72 ? 4.072 -8.892 -7.900 1.00 95.94 72 ILE A C 1
ATOM 594 O O . ILE A 1 72 ? 5.106 -8.974 -8.563 1.00 95.94 72 ILE A O 1
ATOM 598 N N . VAL A 1 73 ? 2.875 -8.828 -8.486 1.00 95.62 73 VAL A N 1
ATOM 599 C CA . VAL A 1 73 ? 2.700 -8.837 -9.945 1.00 95.62 73 VAL A CA 1
ATOM 600 C C . VAL A 1 73 ? 3.387 -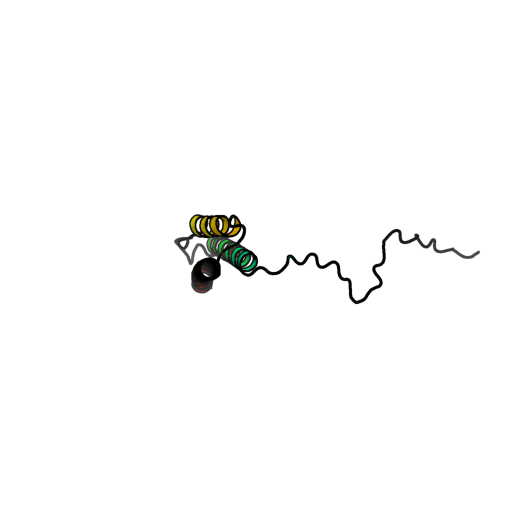7.634 -10.587 1.00 95.62 73 VAL A C 1
ATOM 602 O O . VAL A 1 73 ? 3.909 -7.743 -11.697 1.00 95.62 73 VAL A O 1
ATOM 605 N N . TYR A 1 74 ? 3.391 -6.482 -9.916 1.00 94.88 74 TYR A N 1
ATOM 606 C CA . TYR A 1 74 ? 4.104 -5.307 -10.394 1.00 94.88 74 TYR A CA 1
ATOM 607 C C . TYR A 1 74 ? 5.624 -5.444 -10.236 1.00 94.88 74 TYR A C 1
ATOM 609 O O . TYR A 1 74 ? 6.347 -5.209 -11.204 1.00 94.88 74 TYR A O 1
ATOM 617 N N . THR A 1 75 ? 6.114 -5.844 -9.060 1.00 93.25 75 THR A N 1
ATOM 618 C CA . THR A 1 75 ? 7.554 -5.915 -8.755 1.00 93.25 75 THR A CA 1
ATOM 619 C C . THR A 1 75 ? 8.284 -6.986 -9.553 1.00 93.25 75 THR A C 1
ATOM 621 O O . THR A 1 75 ? 9.440 -6.787 -9.912 1.00 93.25 75 THR A O 1
ATOM 624 N N . LYS A 1 76 ? 7.606 -8.078 -9.923 1.00 94.44 76 LYS A N 1
ATOM 625 C CA . LYS A 1 76 ? 8.162 -9.112 -10.811 1.00 94.44 76 LYS A CA 1
ATOM 626 C C . LYS A 1 76 ? 8.439 -8.616 -12.239 1.00 94.44 76 LYS A C 1
ATOM 628 O O . LYS A 1 76 ? 9.136 -9.288 -12.996 1.00 94.44 76 LYS A O 1
ATOM 633 N N . LYS A 1 77 ? 7.907 -7.460 -12.655 1.00 93.44 77 LYS A N 1
ATOM 634 C CA . LYS A 1 77 ? 8.137 -6.923 -14.007 1.00 93.44 77 LYS A CA 1
ATOM 635 C C . LYS A 1 77 ? 9.487 -6.219 -14.079 1.00 93.44 77 LYS A C 1
ATOM 637 O O . LYS A 1 77 ? 9.661 -5.159 -13.492 1.00 93.44 77 LYS A O 1
ATOM 642 N N . ARG A 1 78 ? 10.395 -6.731 -14.918 1.00 91.38 78 ARG A N 1
ATOM 643 C CA . ARG A 1 78 ? 11.741 -6.158 -15.119 1.00 91.38 78 ARG A CA 1
ATOM 644 C C . ARG A 1 78 ? 11.733 -4.683 -15.547 1.00 91.38 78 ARG A C 1
ATOM 646 O O . ARG A 1 78 ? 12.556 -3.907 -15.083 1.00 91.38 78 ARG A O 1
ATOM 653 N N . LYS A 1 79 ? 10.840 -4.298 -16.468 1.00 92.19 79 LYS A N 1
ATOM 654 C CA . LYS A 1 79 ? 10.717 -2.923 -16.995 1.00 92.19 79 LYS A CA 1
ATOM 655 C C . LYS A 1 79 ? 9.240 -2.554 -17.210 1.00 92.19 79 LYS A C 1
ATOM 657 O O . LYS A 1 79 ? 8.716 -2.739 -18.312 1.00 92.19 79 LYS A O 1
ATOM 662 N N . PRO A 1 80 ? 8.520 -2.084 -16.175 1.00 92.00 80 PRO A N 1
ATOM 663 C CA . PRO A 1 80 ? 7.119 -1.708 -16.315 1.00 92.00 80 PRO A CA 1
ATOM 664 C C . PRO A 1 80 ? 6.969 -0.443 -17.175 1.00 92.00 80 PRO A C 1
ATOM 666 O O . PRO A 1 80 ? 7.613 0.578 -16.938 1.00 92.00 80 PRO A O 1
ATOM 669 N N . ARG A 1 81 ? 6.066 -0.491 -18.163 1.00 95.06 81 ARG A N 1
ATOM 670 C CA . ARG A 1 81 ? 5.686 0.685 -18.967 1.00 95.06 81 ARG A CA 1
ATOM 671 C C . ARG A 1 81 ? 5.059 1.771 -18.081 1.00 95.06 81 ARG A C 1
ATOM 673 O O . ARG A 1 81 ? 4.449 1.464 -17.056 1.00 95.06 81 ARG A O 1
ATOM 680 N N . ALA A 1 82 ? 5.108 3.030 -18.521 1.00 94.44 82 ALA A N 1
ATOM 681 C CA . ALA A 1 82 ? 4.568 4.171 -17.769 1.00 94.44 82 ALA A CA 1
ATOM 682 C C . ALA A 1 82 ? 3.094 3.991 -17.344 1.00 94.44 82 ALA A C 1
ATOM 684 O O . ALA A 1 82 ? 2.742 4.273 -16.200 1.00 94.44 82 ALA A O 1
ATOM 685 N N . ASN A 1 83 ? 2.247 3.451 -18.227 1.00 96.06 83 ASN A N 1
ATOM 686 C CA . ASN A 1 83 ? 0.841 3.160 -17.915 1.00 96.06 83 ASN A CA 1
ATOM 687 C C . ASN A 1 83 ? 0.696 2.113 -16.795 1.00 96.06 83 ASN A C 1
ATOM 689 O O . ASN A 1 83 ? -0.161 2.249 -15.925 1.00 96.06 83 ASN A O 1
ATOM 693 N N . ALA A 1 84 ? 1.547 1.082 -16.791 1.00 94.81 84 ALA A N 1
ATOM 694 C CA . ALA A 1 84 ? 1.526 0.040 -15.767 1.00 94.81 84 ALA A CA 1
ATOM 695 C C . ALA A 1 84 ? 1.964 0.587 -14.402 1.00 94.81 84 ALA A C 1
ATOM 697 O O . ALA A 1 84 ? 1.323 0.281 -13.400 1.00 94.81 84 ALA A O 1
ATOM 698 N N . ARG A 1 85 ? 2.998 1.441 -14.377 1.00 93.44 85 ARG A N 1
ATOM 699 C CA . ARG A 1 85 ? 3.441 2.152 -13.169 1.00 93.44 85 ARG A CA 1
ATOM 700 C C . ARG A 1 85 ? 2.332 3.030 -12.598 1.00 93.44 85 ARG A C 1
ATOM 702 O O . ARG A 1 85 ? 1.956 2.853 -11.446 1.00 93.44 85 ARG A O 1
ATOM 709 N N . ARG A 1 86 ? 1.724 3.890 -13.422 1.00 95.06 86 ARG A N 1
ATOM 710 C CA . ARG A 1 86 ? 0.594 4.741 -13.005 1.00 95.06 86 ARG A CA 1
ATOM 711 C C . ARG A 1 86 ? -0.583 3.926 -12.461 1.00 95.06 86 ARG A C 1
ATOM 713 O O . ARG A 1 86 ? -1.156 4.287 -11.437 1.00 95.06 86 ARG A O 1
ATOM 720 N N . LYS A 1 87 ? -0.924 2.805 -13.108 1.00 96.06 87 LYS A N 1
ATOM 721 C CA . LYS A 1 87 ? -1.996 1.909 -12.644 1.00 96.06 87 LYS A CA 1
ATOM 722 C C . LYS A 1 87 ? -1.670 1.277 -11.288 1.00 96.06 87 LYS A C 1
ATOM 724 O O . LYS A 1 87 ? -2.552 1.216 -10.436 1.00 96.06 87 LYS A O 1
ATOM 729 N N . ALA A 1 88 ? -0.435 0.820 -11.086 1.00 95.38 88 ALA A N 1
ATOM 730 C CA . ALA A 1 88 ? 0.000 0.220 -9.826 1.00 95.38 88 ALA A CA 1
ATOM 731 C C . ALA A 1 88 ? 0.003 1.241 -8.678 1.00 95.38 88 ALA A C 1
ATOM 733 O O . ALA A 1 88 ? -0.575 0.964 -7.630 1.00 95.38 88 ALA A O 1
ATOM 734 N N . ILE A 1 89 ? 0.534 2.445 -8.917 1.00 94.81 89 ILE A N 1
ATOM 735 C CA . ILE A 1 89 ? 0.514 3.555 -7.952 1.00 94.81 89 ILE A CA 1
ATOM 736 C C . ILE A 1 89 ? -0.926 3.900 -7.565 1.00 94.81 89 ILE A C 1
ATOM 738 O O . ILE A 1 89 ? -1.261 3.926 -6.385 1.00 94.81 89 ILE A O 1
ATOM 742 N N . ARG A 1 90 ? -1.820 4.081 -8.549 1.00 96.50 90 ARG A N 1
ATOM 743 C CA . ARG A 1 90 ? -3.236 4.388 -8.287 1.00 96.50 90 ARG A CA 1
ATOM 744 C C . ARG A 1 90 ? -3.918 3.309 -7.446 1.00 96.50 90 ARG A C 1
ATOM 746 O O . ARG A 1 90 ? -4.723 3.636 -6.581 1.00 96.50 90 ARG A O 1
ATOM 753 N N . LYS A 1 91 ? -3.613 2.031 -7.689 1.00 96.25 91 LYS A N 1
ATOM 754 C CA . LYS A 1 91 ? -4.127 0.922 -6.874 1.00 96.25 91 LYS A CA 1
ATOM 755 C C . LYS A 1 91 ? -3.624 1.005 -5.432 1.00 96.25 91 LYS A C 1
ATOM 757 O O . LYS A 1 91 ? -4.453 0.985 -4.531 1.00 96.25 91 LYS A O 1
ATOM 762 N N . GLN A 1 92 ? -2.313 1.152 -5.225 1.00 95.69 92 GLN A N 1
ATOM 763 C CA . GLN A 1 92 ? -1.722 1.245 -3.884 1.00 95.69 92 GLN A CA 1
ATOM 764 C C . GLN A 1 92 ? -2.265 2.444 -3.095 1.00 95.69 92 GLN A C 1
ATOM 766 O O . GLN A 1 92 ? -2.705 2.275 -1.964 1.00 95.69 92 GLN A O 1
ATOM 771 N N . LEU A 1 93 ? -2.351 3.622 -3.721 1.00 96.75 93 LEU A N 1
ATOM 772 C CA . LEU A 1 93 ? -2.951 4.811 -3.106 1.00 96.75 93 LEU A CA 1
ATOM 773 C C . LEU A 1 93 ? -4.424 4.603 -2.736 1.00 96.75 93 LEU A C 1
ATOM 775 O O . LEU A 1 93 ? -4.871 5.078 -1.698 1.00 96.75 93 LEU A O 1
ATOM 779 N N . ASN A 1 94 ? -5.188 3.885 -3.561 1.00 96.88 94 ASN A N 1
ATOM 780 C CA . ASN A 1 94 ? -6.583 3.581 -3.252 1.00 96.88 94 ASN A CA 1
ATOM 781 C C . ASN A 1 94 ? -6.733 2.595 -2.087 1.00 96.88 94 ASN A C 1
ATOM 783 O O . ASN A 1 94 ? -7.704 2.719 -1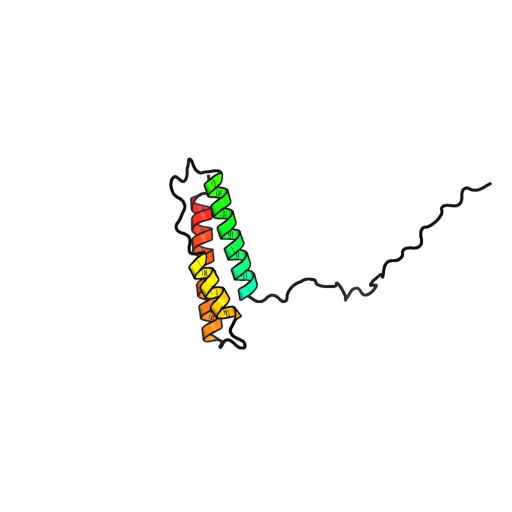.344 1.00 96.88 94 ASN A O 1
ATOM 787 N N . TYR A 1 95 ? -5.827 1.622 -1.936 1.00 96.25 95 TYR A N 1
ATOM 788 C CA . TYR A 1 95 ? -5.801 0.750 -0.755 1.00 96.25 95 TYR A CA 1
ATOM 789 C C . TYR A 1 95 ? -5.500 1.579 0.492 1.00 96.25 95 TYR A C 1
ATOM 791 O O . TYR A 1 95 ? -6.352 1.672 1.370 1.00 96.25 95 TYR A O 1
ATOM 799 N N . LEU A 1 96 ? -4.399 2.333 0.468 1.00 95.50 96 LEU A N 1
ATOM 800 C CA . LEU A 1 96 ? -3.996 3.197 1.573 1.00 95.50 96 LEU A CA 1
ATOM 801 C C . LEU A 1 96 ? -5.088 4.207 1.965 1.00 95.50 96 LEU A C 1
ATOM 803 O O . LEU A 1 96 ? -5.362 4.402 3.142 1.00 95.50 96 LEU A O 1
ATOM 807 N N . ARG A 1 97 ? -5.771 4.822 0.991 1.00 95.75 97 ARG A N 1
ATOM 808 C CA . ARG A 1 97 ? -6.889 5.745 1.250 1.00 95.75 97 ARG A CA 1
ATOM 809 C C . ARG A 1 97 ? -8.040 5.071 2.001 1.00 95.75 97 ARG A C 1
ATOM 811 O O . ARG A 1 97 ? -8.673 5.718 2.833 1.00 95.75 97 ARG A O 1
ATOM 818 N N . ARG A 1 98 ? -8.360 3.814 1.681 1.00 95.00 98 ARG A N 1
ATOM 819 C CA . ARG A 1 98 ? -9.396 3.057 2.401 1.00 95.00 98 ARG A CA 1
ATOM 820 C C . ARG A 1 98 ? -8.929 2.728 3.809 1.00 95.00 98 ARG A C 1
ATOM 822 O O . ARG A 1 98 ? -9.689 2.959 4.740 1.00 95.00 98 ARG A O 1
ATOM 829 N N . ASP A 1 99 ? -7.684 2.285 3.951 1.00 93.94 99 ASP A N 1
ATOM 830 C CA . ASP A 1 99 ? -7.110 1.940 5.249 1.00 93.94 99 ASP A CA 1
ATOM 831 C C . ASP A 1 99 ? -7.105 3.158 6.182 1.00 93.94 99 ASP A C 1
ATOM 833 O O . ASP A 1 99 ? -7.628 3.094 7.289 1.00 93.94 99 ASP A O 1
ATOM 837 N N . ILE A 1 100 ? -6.653 4.319 5.695 1.00 93.50 100 ILE A N 1
ATOM 838 C CA . ILE A 1 100 ? -6.708 5.586 6.441 1.00 93.50 100 ILE A CA 1
ATOM 839 C C . ILE A 1 100 ? -8.148 5.952 6.814 1.00 93.50 100 ILE A C 1
ATOM 841 O O . ILE A 1 100 ? -8.398 6.373 7.938 1.00 93.50 100 ILE A O 1
ATOM 845 N N . LYS A 1 101 ? -9.116 5.773 5.905 1.00 92.69 101 LYS A N 1
ATOM 846 C CA . LYS A 1 101 ? -10.529 6.028 6.218 1.00 92.69 101 LYS A CA 1
ATOM 847 C C . LYS A 1 101 ? -11.020 5.135 7.361 1.00 92.69 101 LYS A C 1
ATOM 849 O O . LYS A 1 101 ? -11.778 5.609 8.200 1.00 92.69 101 LYS A O 1
ATOM 854 N N . HIS A 1 102 ? -10.609 3.869 7.393 1.00 90.25 102 HIS A N 1
ATOM 855 C CA . HIS A 1 102 ? -10.939 2.966 8.492 1.00 90.25 102 HIS A CA 1
ATOM 856 C C . HIS A 1 102 ? -10.283 3.411 9.795 1.00 90.25 102 HIS A C 1
ATOM 858 O O . HIS A 1 102 ? -10.977 3.506 10.795 1.00 90.25 102 HIS A O 1
ATOM 864 N N . ILE A 1 103 ? -9.001 3.777 9.767 1.00 90.31 103 ILE A N 1
ATOM 865 C CA . ILE A 1 103 ? -8.282 4.294 10.940 1.00 90.31 103 ILE A CA 1
ATOM 866 C C . ILE A 1 103 ? -8.993 5.517 11.531 1.00 90.31 103 ILE A C 1
ATOM 868 O O . ILE A 1 103 ? -9.275 5.543 12.721 1.00 90.31 103 ILE A O 1
ATOM 872 N N . VAL A 1 104 ? -9.335 6.502 10.695 1.00 88.75 104 VAL A N 1
ATOM 873 C CA . VAL A 1 104 ? -10.050 7.714 11.132 1.00 88.75 104 VAL A CA 1
ATOM 874 C C . VAL A 1 104 ? -11.460 7.391 11.635 1.00 88.75 104 VAL A C 1
ATOM 876 O O . VAL A 1 104 ? -11.950 8.058 12.536 1.00 88.75 104 VAL A O 1
ATOM 879 N N . GLY A 1 105 ? -12.118 6.377 11.072 1.00 84.75 105 GLY A N 1
ATOM 880 C CA . GLY A 1 105 ? -13.441 5.942 11.521 1.00 84.75 105 GLY A CA 1
ATOM 881 C C . GLY A 1 105 ? -13.443 5.189 12.855 1.00 84.75 105 GLY A C 1
ATOM 882 O O . GLY A 1 105 ? -14.478 5.164 13.505 1.00 84.75 105 GLY A O 1
ATOM 883 N N . ILE A 1 106 ? -12.315 4.589 13.251 1.00 78.69 106 ILE A N 1
ATOM 884 C CA . ILE A 1 106 ? -12.131 3.887 14.537 1.00 78.69 106 ILE A CA 1
ATOM 885 C C . ILE A 1 106 ? -11.628 4.860 15.625 1.00 78.69 106 ILE A C 1
ATOM 887 O O . ILE A 1 106 ? -11.366 4.448 16.747 1.00 78.69 106 ILE A O 1
ATOM 891 N N . ASN A 1 107 ? -11.444 6.143 15.298 1.00 67.81 107 ASN A N 1
ATOM 892 C CA . ASN A 1 107 ? -10.900 7.125 16.229 1.00 67.81 107 ASN A CA 1
ATOM 893 C C . ASN A 1 107 ? -11.843 7.272 17.446 1.00 67.81 107 ASN A C 1
ATOM 895 O O . ASN A 1 107 ? -13.003 7.634 17.224 1.00 67.81 107 ASN A O 1
ATOM 899 N N . PRO A 1 108 ? -11.378 6.953 18.669 1.00 59.53 108 PRO A N 1
ATOM 900 C CA . PRO A 1 108 ? -12.184 7.036 19.887 1.00 59.53 108 PRO A CA 1
ATOM 901 C C . PRO A 1 108 ? -12.570 8.477 20.248 1.00 59.53 108 PRO A C 1
ATOM 903 O O . PRO A 1 108 ? -11.837 9.417 19.852 1.00 59.53 108 PRO A O 1
#

Sequence (108 aa):
MTCQETQEKNSGQLIVDATCTPADIRYPNDMSILNEARMNAERFIDYLYTNYRRECPEKPRDYRDVAHKDFIVYTKKRKPRANARRKAIRKQLNYLRRDIKHIVGINP

pLDDT: mean 83.41, std 14.64, range [37.06, 97.19]